Protein AF-A0A2X4UUG0-F1 (afdb_monomer_lite)

Foldseek 3Di:
DKDWKDQFAADHIDIDDDDPPDDDDDDDDPPPCPVSVVQCVVCVVVVVQVSQQVRGYPVPPVHDPVPDGID

Radius of gyration: 12.62 Å; chains: 1; bounding box: 28×21×37 Å

pLDDT: mean 96.23, std 1.47, range [90.25, 98.25]

Structure (mmCIF, N/CA/C/O backbone):
data_AF-A0A2X4UUG0-F1
#
_entry.id   AF-A0A2X4UUG0-F1
#
loop_
_atom_site.group_PDB
_atom_site.id
_atom_site.type_symbol
_atom_site.label_atom_id
_atom_site.label_alt_id
_atom_site.label_comp_id
_atom_site.label_asym_id
_atom_site.label_entity_id
_atom_site.label_seq_id
_atom_site.pdbx_PDB_ins_code
_atom_site.Cartn_x
_atom_site.Cartn_y
_atom_site.Cartn_z
_atom_site.occupancy
_atom_site.B_iso_or_equiv
_atom_site.auth_seq_id
_atom_site.auth_comp_id
_atom_site.auth_asym_id
_atom_site.auth_atom_id
_atom_site.pdbx_PDB_model_num
ATOM 1 N N . MET A 1 1 ? -14.907 -1.480 7.128 1.00 91.75 1 MET A N 1
ATOM 2 C CA . MET A 1 1 ? -14.412 -1.132 5.777 1.00 91.75 1 MET A CA 1
ATOM 3 C C . MET A 1 1 ? -13.277 -2.055 5.332 1.00 91.75 1 MET A C 1
ATOM 5 O O . MET A 1 1 ? -12.357 -2.282 6.111 1.00 91.75 1 MET A O 1
ATOM 9 N N . ASP A 1 2 ? -13.321 -2.559 4.098 1.00 94.50 2 ASP A N 1
ATOM 10 C CA . ASP A 1 2 ? -12.220 -3.301 3.467 1.00 94.50 2 ASP A CA 1
ATOM 11 C C . ASP A 1 2 ? -11.474 -2.407 2.474 1.00 94.50 2 ASP A C 1
ATOM 13 O O . ASP A 1 2 ? -12.103 -1.722 1.674 1.00 94.50 2 ASP A O 1
ATOM 17 N N . ILE A 1 3 ? -10.144 -2.416 2.540 1.00 95.44 3 ILE A N 1
ATOM 18 C CA . ILE A 1 3 ? -9.260 -1.717 1.604 1.00 95.44 3 ILE A CA 1
ATOM 19 C C . ILE A 1 3 ? -8.474 -2.764 0.825 1.00 95.44 3 ILE A C 1
ATOM 21 O O . ILE A 1 3 ? -7.857 -3.645 1.429 1.00 95.44 3 ILE A O 1
ATOM 25 N N . GLU A 1 4 ? -8.467 -2.645 -0.495 1.00 97.12 4 GLU A N 1
ATOM 26 C CA . GLU A 1 4 ? -7.582 -3.406 -1.372 1.00 97.12 4 GLU A CA 1
ATOM 27 C C . GLU A 1 4 ? -6.378 -2.548 -1.749 1.00 97.12 4 GLU A C 1
ATOM 29 O O . GLU A 1 4 ? -6.492 -1.335 -1.899 1.00 97.12 4 GLU A O 1
ATOM 34 N N . ILE A 1 5 ? -5.212 -3.181 -1.821 1.00 97.00 5 ILE A N 1
ATOM 35 C CA . ILE A 1 5 ? -3.955 -2.559 -2.227 1.00 97.00 5 ILE A CA 1
ATOM 36 C C . ILE A 1 5 ? -3.315 -3.484 -3.244 1.00 97.00 5 ILE A C 1
ATOM 38 O O . ILE A 1 5 ? -3.043 -4.650 -2.949 1.00 97.00 5 ILE A O 1
ATOM 42 N N . SER A 1 6 ? -3.034 -2.945 -4.416 1.00 97.31 6 SER A N 1
ATOM 43 C CA . SER A 1 6 ? -2.490 -3.650 -5.561 1.00 97.31 6 SER A CA 1
ATOM 44 C C . SER A 1 6 ? -1.276 -2.909 -6.100 1.00 97.31 6 SER A C 1
ATOM 46 O O . SER A 1 6 ? -1.214 -1.679 -6.119 1.00 97.31 6 SER A O 1
ATOM 48 N N . TYR A 1 7 ? -0.279 -3.680 -6.529 1.00 98.06 7 TYR A N 1
ATOM 49 C CA . TYR A 1 7 ? 0.909 -3.186 -7.225 1.00 98.06 7 TYR A CA 1
ATOM 50 C C . TYR A 1 7 ? 1.603 -2.007 -6.520 1.00 98.06 7 TYR A C 1
ATOM 52 O O . TYR A 1 7 ? 2.003 -1.037 -7.156 1.00 98.06 7 TYR A O 1
ATOM 60 N N . CYS A 1 8 ? 1.801 -2.101 -5.206 1.00 98.25 8 CYS A N 1
ATOM 61 C CA . CYS A 1 8 ? 2.506 -1.091 -4.419 1.00 98.25 8 CYS A CA 1
ATOM 62 C C . CYS A 1 8 ? 3.838 -1.649 -3.890 1.00 98.25 8 CYS A C 1
ATOM 64 O O . CYS A 1 8 ? 3.850 -2.492 -3.000 1.00 98.25 8 CYS A O 1
ATOM 66 N N . ASN A 1 9 ? 4.982 -1.145 -4.360 1.00 98.12 9 ASN A N 1
ATOM 67 C CA . ASN A 1 9 ? 6.345 -1.488 -3.932 1.00 98.12 9 ASN A CA 1
ATOM 68 C C . ASN A 1 9 ? 6.620 -3.005 -3.890 1.00 98.12 9 ASN A C 1
ATOM 70 O O . ASN A 1 9 ? 6.987 -3.607 -4.896 1.00 98.12 9 ASN A O 1
ATOM 74 N N . ASN A 1 10 ? 6.508 -3.613 -2.711 1.00 97.00 10 ASN A N 1
ATOM 75 C CA . ASN A 1 10 ? 6.736 -5.033 -2.454 1.00 97.00 10 ASN A CA 1
ATOM 76 C C . ASN A 1 10 ? 5.429 -5.832 -2.279 1.00 97.00 10 ASN A C 1
ATOM 78 O O . ASN A 1 10 ? 5.480 -6.994 -1.888 1.00 97.00 10 ASN A O 1
ATOM 82 N N . ILE A 1 11 ? 4.276 -5.201 -2.506 1.00 97.31 11 ILE A N 1
ATOM 83 C CA . ILE A 1 11 ? 2.936 -5.777 -2.397 1.00 97.31 11 ILE A CA 1
ATOM 84 C C . ILE A 1 11 ? 2.370 -5.900 -3.807 1.00 97.31 11 ILE A C 1
ATOM 86 O O . ILE A 1 11 ? 2.119 -4.894 -4.468 1.00 97.31 11 ILE A O 1
ATOM 90 N N . ASP A 1 12 ? 2.156 -7.135 -4.249 1.00 96.31 12 ASP A N 1
ATOM 91 C CA . ASP A 1 12 ? 1.449 -7.401 -5.503 1.00 96.31 12 ASP A CA 1
ATOM 92 C C . ASP A 1 12 ? -0.061 -7.223 -5.318 1.00 96.31 12 ASP A C 1
ATOM 94 O O . ASP A 1 12 ? -0.695 -6.516 -6.094 1.00 96.31 12 ASP A O 1
ATOM 98 N N . HIS A 1 13 ? -0.613 -7.808 -4.254 1.00 97.06 13 HIS A N 1
ATOM 99 C CA . HIS A 1 13 ? -2.012 -7.673 -3.862 1.00 97.06 13 HIS A CA 1
ATOM 100 C C . HIS A 1 13 ? -2.167 -7.922 -2.354 1.00 97.06 13 HIS A C 1
ATOM 102 O O . HIS A 1 13 ? -1.506 -8.800 -1.791 1.00 97.06 13 HIS A O 1
ATOM 108 N N . GLY A 1 14 ? -3.061 -7.189 -1.697 1.00 95.38 14 GLY A N 1
ATOM 109 C CA . GLY A 1 14 ? -3.416 -7.399 -0.300 1.00 95.38 14 GLY A CA 1
ATOM 110 C C . GLY A 1 14 ? -4.745 -6.747 0.065 1.00 95.38 14 GLY A C 1
ATOM 111 O O . GLY A 1 14 ? -5.075 -5.675 -0.428 1.00 95.38 14 GLY A O 1
ATOM 112 N N . ARG A 1 15 ? -5.488 -7.385 0.975 1.00 96.31 15 ARG A N 1
ATOM 113 C CA . ARG A 1 15 ? -6.738 -6.858 1.539 1.00 96.31 15 ARG A CA 1
ATOM 114 C C . ARG A 1 15 ? -6.567 -6.557 3.020 1.00 96.31 15 ARG A C 1
ATOM 116 O O . ARG A 1 15 ? -6.021 -7.367 3.770 1.00 96.31 15 ARG A O 1
ATOM 123 N N . ILE A 1 16 ? -7.056 -5.399 3.446 1.00 95.12 16 ILE A N 1
ATOM 124 C CA . ILE A 1 16 ? -6.934 -4.903 4.814 1.00 95.12 16 ILE A CA 1
ATOM 125 C C . ILE A 1 16 ? -8.309 -4.526 5.338 1.00 95.12 16 ILE A C 1
ATOM 127 O O . ILE A 1 16 ? -8.933 -3.579 4.872 1.00 95.12 16 ILE A O 1
ATOM 131 N N . ALA A 1 17 ? -8.735 -5.229 6.382 1.00 95.62 17 ALA A N 1
ATOM 132 C CA . ALA A 1 17 ? -9.943 -4.886 7.111 1.00 95.62 17 ALA A CA 1
ATOM 133 C C . ALA A 1 17 ? -9.655 -3.800 8.161 1.00 95.62 17 ALA A C 1
ATOM 135 O O . ALA A 1 17 ? -8.830 -3.990 9.073 1.00 95.62 17 ALA A O 1
ATOM 136 N N . LEU A 1 18 ? -10.375 -2.684 8.052 1.00 94.88 18 LEU A N 1
ATOM 137 C CA . LEU A 1 18 ? -10.453 -1.623 9.049 1.00 94.88 18 LEU A CA 1
ATOM 138 C C . LEU A 1 18 ? -11.785 -1.693 9.799 1.00 94.88 18 LEU A C 1
ATOM 140 O O . LEU A 1 18 ? -12.867 -1.744 9.205 1.00 94.88 18 LEU A O 1
ATOM 144 N N . SER A 1 19 ? -11.693 -1.655 11.126 1.00 96.62 19 SER A N 1
ATOM 145 C CA . SER A 1 19 ? -12.843 -1.444 12.002 1.00 96.62 19 SER A CA 1
ATOM 146 C C . SER A 1 19 ? -13.130 0.047 12.119 1.00 96.62 19 SER A C 1
ATOM 148 O O . SER A 1 19 ? -12.252 0.816 12.512 1.00 96.62 19 SER A O 1
ATOM 150 N N . GLU A 1 20 ? -14.352 0.448 11.794 1.00 95.00 20 GLU A N 1
ATOM 151 C CA . GLU A 1 20 ? -14.798 1.836 11.915 1.00 95.00 20 GLU A CA 1
ATOM 152 C C . GLU A 1 20 ? -14.826 2.286 13.378 1.00 95.00 20 GLU A C 1
ATOM 154 O O . GLU A 1 20 ? -15.047 1.480 14.285 1.00 95.00 20 GLU A O 1
ATOM 159 N N . ASN A 1 21 ? -14.574 3.580 13.601 1.00 95.81 21 ASN A N 1
ATOM 160 C CA . ASN A 1 21 ? -14.543 4.211 14.925 1.00 95.81 21 ASN A CA 1
ATOM 161 C C . ASN A 1 21 ? -13.553 3.564 15.915 1.00 95.81 21 ASN A C 1
ATOM 163 O O . ASN A 1 21 ? -13.750 3.616 17.129 1.00 95.81 21 ASN A O 1
ATOM 167 N N . LYS A 1 22 ? -12.477 2.944 15.407 1.00 97.06 22 LYS A N 1
ATOM 168 C CA . LYS A 1 22 ? -11.416 2.327 16.216 1.00 97.06 22 LYS A CA 1
ATOM 169 C C . LYS A 1 22 ? -10.026 2.716 15.724 1.00 97.06 22 LYS A C 1
ATOM 171 O O . LYS A 1 22 ? -9.799 2.914 14.529 1.00 97.06 22 LYS A O 1
ATOM 176 N N . LEU A 1 23 ? -9.065 2.727 16.648 1.00 95.88 23 LEU A N 1
ATOM 177 C CA . LEU A 1 23 ? -7.646 2.749 16.305 1.00 95.88 23 LEU A CA 1
ATOM 178 C C . LEU A 1 23 ? -7.246 1.380 15.737 1.00 95.88 23 LEU A C 1
ATOM 180 O O . LEU A 1 23 ? -7.231 0.374 16.446 1.00 95.88 23 LEU A O 1
ATOM 184 N N . ASN A 1 24 ? -6.929 1.337 14.446 1.00 94.75 24 ASN A N 1
ATOM 185 C CA . ASN A 1 24 ? -6.551 0.109 13.757 1.00 94.75 24 ASN A CA 1
A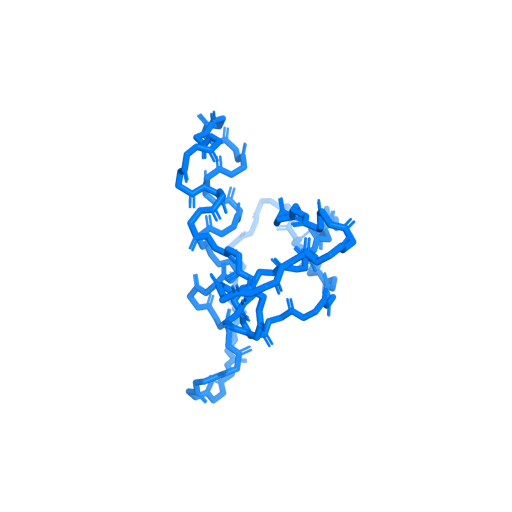TOM 186 C C . ASN A 1 24 ? -5.027 -0.079 13.815 1.00 94.75 24 ASN A C 1
ATOM 188 O O . ASN A 1 24 ? -4.296 0.548 13.054 1.00 94.75 24 ASN A O 1
ATOM 192 N N . ILE A 1 25 ? -4.545 -0.962 14.695 1.00 95.12 25 ILE A N 1
ATOM 193 C CA . ILE A 1 25 ? -3.115 -1.292 14.816 1.00 95.12 25 ILE A CA 1
ATOM 194 C C . ILE A 1 25 ? -2.834 -2.597 14.067 1.00 95.12 25 ILE A C 1
ATOM 196 O O . ILE A 1 25 ? -3.407 -3.638 14.386 1.00 95.12 25 ILE A O 1
ATOM 200 N N . LYS A 1 26 ? -1.943 -2.551 13.071 1.00 92.50 26 LYS A N 1
ATOM 201 C CA . LYS A 1 26 ? -1.464 -3.727 12.327 1.00 92.50 26 LYS A CA 1
ATOM 202 C C . LYS A 1 26 ? 0.050 -3.851 12.514 1.00 92.50 26 LYS A C 1
ATOM 204 O O . LYS A 1 26 ? 0.776 -2.885 12.285 1.00 92.50 26 LYS A O 1
ATOM 209 N N . PHE A 1 27 ? 0.533 -5.024 12.916 1.00 94.69 27 PHE A N 1
ATOM 210 C CA . PHE A 1 27 ? 1.953 -5.286 13.163 1.00 94.69 27 PHE A CA 1
ATOM 211 C C . PHE A 1 27 ? 2.461 -6.423 12.275 1.00 94.69 27 PHE A C 1
ATOM 213 O O . PHE A 1 27 ? 1.729 -7.354 11.955 1.00 94.69 27 PHE A O 1
ATOM 220 N N . ALA A 1 28 ? 3.720 -6.321 11.856 1.00 95.69 28 ALA A N 1
ATOM 221 C CA . ALA A 1 28 ? 4.394 -7.304 11.012 1.00 95.69 28 ALA A CA 1
ATOM 222 C C . ALA A 1 28 ? 5.922 -7.094 11.058 1.00 95.69 28 ALA A C 1
ATOM 224 O O . ALA A 1 28 ? 6.369 -5.986 11.390 1.00 95.69 28 ALA A O 1
ATOM 225 N N . PRO A 1 29 ? 6.740 -8.083 10.657 1.00 97.75 29 PRO A N 1
ATOM 226 C CA . PRO A 1 29 ? 8.187 -7.921 10.503 1.00 97.75 29 PRO A CA 1
ATOM 227 C C . PRO A 1 29 ? 8.585 -6.810 9.520 1.00 97.75 29 PRO A C 1
ATOM 229 O O . PRO A 1 29 ? 7.776 -6.305 8.725 1.00 97.75 29 PRO A O 1
ATOM 232 N N . ASN A 1 30 ? 9.845 -6.385 9.572 1.00 95.69 30 ASN A N 1
ATOM 233 C CA . ASN A 1 30 ? 10.393 -5.425 8.611 1.00 95.69 30 ASN A CA 1
ATOM 234 C C . ASN A 1 30 ? 10.414 -6.009 7.196 1.00 95.69 30 ASN A C 1
ATOM 236 O O . ASN A 1 30 ? 10.485 -7.217 7.018 1.00 95.69 30 ASN A O 1
ATOM 240 N N . GLY A 1 31 ? 10.261 -5.143 6.193 1.00 94.44 31 GLY A N 1
ATOM 241 C CA . GLY A 1 31 ? 10.135 -5.573 4.797 1.00 94.44 31 GLY A CA 1
ATOM 242 C C . GLY A 1 31 ? 8.749 -6.098 4.395 1.00 94.44 31 GLY A C 1
ATOM 243 O O . GLY A 1 31 ? 8.482 -6.185 3.209 1.00 94.44 31 GLY A O 1
ATOM 244 N N . THR A 1 32 ? 7.822 -6.344 5.332 1.00 95.44 32 THR A N 1
ATOM 245 C CA . THR A 1 32 ? 6.472 -6.876 5.012 1.00 95.44 32 THR A CA 1
ATOM 246 C C . THR A 1 32 ? 5.552 -5.874 4.288 1.00 95.44 32 THR A C 1
ATOM 248 O O . THR A 1 32 ? 4.479 -6.235 3.831 1.00 95.44 32 THR A O 1
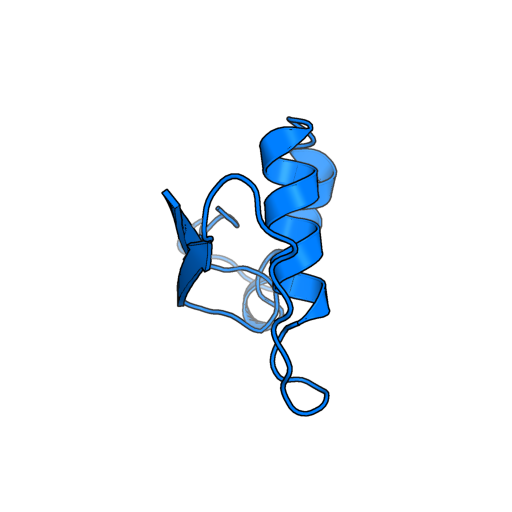ATOM 251 N N . GLY A 1 33 ? 5.940 -4.599 4.162 1.00 96.31 33 GLY A N 1
ATOM 252 C CA . GLY A 1 33 ? 5.134 -3.581 3.466 1.00 96.31 33 GLY A CA 1
ATOM 253 C C . GLY A 1 33 ? 4.222 -2.731 4.361 1.00 96.31 33 GLY A C 1
ATOM 254 O O . GLY A 1 33 ? 3.357 -2.029 3.852 1.00 96.31 33 GLY A O 1
ATOM 255 N N . LYS A 1 34 ? 4.438 -2.717 5.686 1.00 96.25 34 LYS A N 1
ATOM 256 C CA . LYS A 1 34 ? 3.677 -1.872 6.638 1.00 96.25 34 LYS A CA 1
ATOM 257 C C . LYS A 1 34 ? 3.605 -0.396 6.211 1.00 96.25 34 LYS A C 1
ATOM 259 O O . LYS A 1 34 ? 2.534 0.199 6.179 1.00 96.25 34 LYS A O 1
ATOM 264 N N . SER A 1 35 ? 4.753 0.194 5.872 1.00 96.81 35 SER A N 1
ATOM 265 C CA . SER A 1 35 ? 4.840 1.584 5.411 1.00 96.81 35 SER A CA 1
ATOM 266 C C . SER A 1 35 ? 4.258 1.770 4.010 1.00 96.81 35 SER A C 1
ATOM 268 O O . SER A 1 35 ? 3.645 2.800 3.751 1.00 96.81 35 SER A O 1
ATOM 270 N N . THR A 1 36 ? 4.407 0.777 3.129 1.00 97.75 36 THR A N 1
ATOM 271 C CA . THR A 1 36 ? 3.789 0.762 1.796 1.00 97.75 36 THR A CA 1
ATOM 272 C C . THR A 1 36 ? 2.273 0.881 1.900 1.00 97.75 36 THR A C 1
ATOM 274 O O . THR A 1 36 ? 1.698 1.765 1.277 1.00 97.75 36 THR A O 1
ATOM 277 N N . ILE A 1 37 ? 1.650 0.063 2.753 1.00 97.25 37 ILE A N 1
ATOM 278 C CA . ILE A 1 37 ? 0.211 0.096 3.026 1.00 97.25 37 ILE A CA 1
ATOM 279 C C . ILE A 1 37 ? -0.228 1.490 3.475 1.00 97.25 37 ILE A C 1
ATOM 281 O O . ILE A 1 37 ? -1.146 2.076 2.909 1.00 97.25 37 ILE A O 1
ATOM 285 N N . SER A 1 38 ? 0.454 2.035 4.486 1.00 96.31 38 SER A N 1
ATOM 286 C CA . SER A 1 38 ? 0.097 3.339 5.047 1.00 96.31 38 SER A CA 1
ATOM 287 C C . SER A 1 38 ? 0.206 4.462 4.015 1.00 96.31 38 SER A C 1
ATOM 289 O O . SER A 1 38 ? -0.642 5.349 4.005 1.00 96.31 38 SER A O 1
ATOM 291 N N . ARG A 1 39 ? 1.234 4.433 3.157 1.00 97.75 39 ARG A N 1
ATOM 292 C CA . ARG A 1 39 ? 1.434 5.434 2.100 1.00 97.75 39 ARG A CA 1
ATOM 293 C C . ARG A 1 39 ? 0.411 5.294 0.978 1.00 97.75 39 ARG A C 1
ATOM 295 O O . ARG A 1 39 ? -0.104 6.311 0.537 1.00 97.75 39 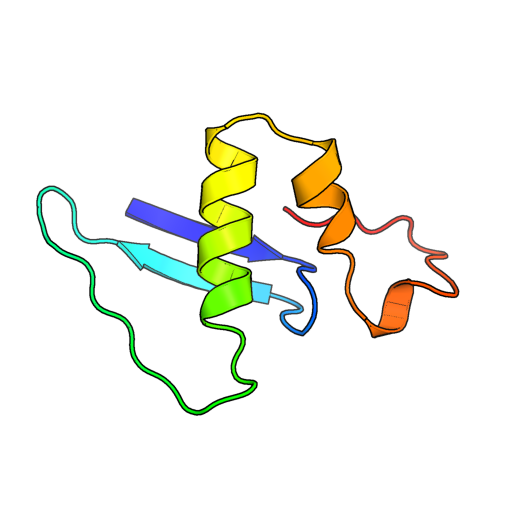ARG A O 1
ATOM 302 N N . ALA A 1 40 ? 0.088 4.072 0.556 1.00 97.81 40 ALA A N 1
ATOM 303 C CA . ALA A 1 40 ? -0.932 3.832 -0.464 1.00 97.81 40 ALA A CA 1
ATOM 304 C C . ALA A 1 40 ? -2.289 4.406 -0.030 1.00 97.81 40 ALA A C 1
ATOM 306 O O . ALA A 1 40 ? -2.883 5.193 -0.762 1.00 97.81 40 ALA A O 1
ATOM 307 N N . ILE A 1 41 ? -2.715 4.113 1.207 1.00 96.38 41 ILE A N 1
ATOM 308 C CA . ILE A 1 41 ? -3.953 4.664 1.780 1.00 96.38 41 ILE A CA 1
ATOM 309 C C . ILE A 1 41 ? -3.893 6.197 1.832 1.00 96.38 41 ILE A C 1
ATOM 311 O O . ILE A 1 41 ? -4.829 6.860 1.394 1.00 96.38 41 ILE A O 1
ATOM 315 N N . LEU A 1 42 ? -2.793 6.766 2.340 1.00 97.31 42 LEU A N 1
ATOM 316 C CA . LEU A 1 42 ? -2.630 8.216 2.459 1.00 97.31 42 LEU A CA 1
ATOM 317 C C . LEU A 1 42 ? -2.721 8.923 1.101 1.00 97.31 42 LEU A C 1
ATOM 319 O O . LEU A 1 42 ? -3.494 9.865 0.961 1.00 97.31 42 LEU A O 1
ATOM 323 N N . HIS A 1 43 ? -1.939 8.484 0.113 1.00 97.88 43 HIS A N 1
ATOM 324 C CA . HIS A 1 43 ? -1.886 9.134 -1.198 1.00 97.88 43 HIS A CA 1
ATOM 325 C C . HIS A 1 43 ? -3.190 8.956 -1.978 1.00 97.88 43 HIS A C 1
ATOM 327 O O . HIS A 1 43 ? -3.636 9.906 -2.617 1.00 97.88 43 HIS A O 1
ATOM 333 N N . SER A 1 44 ? -3.835 7.789 -1.864 1.00 96.25 44 SER A N 1
ATOM 334 C CA . SER A 1 44 ? -5.147 7.528 -2.466 1.00 96.25 44 SER A CA 1
ATOM 335 C C . SER A 1 44 ? -6.219 8.476 -1.914 1.00 96.25 44 SER A C 1
ATOM 337 O O . SER A 1 44 ? -6.873 9.183 -2.678 1.00 96.25 44 SER A O 1
ATOM 339 N N . VAL A 1 45 ? -6.330 8.595 -0.585 1.00 95.56 45 VAL A N 1
ATOM 340 C CA . VAL A 1 45 ? -7.307 9.495 0.058 1.00 95.56 45 VAL A CA 1
ATOM 341 C C . VAL A 1 45 ? -6.996 10.970 -0.211 1.00 95.56 45 VAL A C 1
ATOM 343 O O . VAL A 1 45 ? -7.913 11.775 -0.352 1.00 95.56 45 VAL A O 1
ATOM 346 N N . ALA A 1 46 ? -5.716 11.338 -0.302 1.00 97.12 46 ALA A N 1
ATOM 347 C CA . ALA A 1 46 ? -5.298 12.704 -0.609 1.00 97.12 46 ALA A CA 1
ATOM 348 C C . ALA A 1 46 ? -5.482 13.093 -2.090 1.00 97.12 46 ALA A C 1
ATOM 350 O O . ALA A 1 46 ? -5.297 14.261 -2.427 1.00 97.12 46 ALA A O 1
ATOM 351 N N . GLY A 1 47 ? -5.801 12.143 -2.979 1.00 96.56 47 GLY A N 1
ATOM 352 C CA . GLY A 1 47 ? -5.824 12.379 -4.427 1.00 96.56 47 GLY A CA 1
ATOM 353 C C . GLY A 1 47 ? -4.439 12.681 -5.018 1.00 96.56 47 GLY A C 1
ATOM 354 O O . GLY A 1 47 ? -4.338 13.259 -6.100 1.00 96.56 47 GLY A O 1
ATOM 355 N N . ASP A 1 48 ? -3.364 12.304 -4.321 1.00 97.31 48 ASP A N 1
ATOM 356 C CA . ASP A 1 48 ? -1.980 12.549 -4.731 1.00 97.31 48 ASP A CA 1
ATOM 357 C C . ASP A 1 48 ? -1.502 11.442 -5.681 1.00 97.31 48 ASP A C 1
ATOM 359 O O . ASP A 1 48 ? -0.773 10.514 -5.311 1.00 97.31 48 ASP A O 1
ATOM 363 N N . ALA A 1 49 ? -1.947 11.541 -6.934 1.00 95.81 49 ALA A N 1
ATOM 364 C CA . ALA A 1 49 ? -1.618 10.580 -7.982 1.00 95.81 49 ALA A CA 1
ATOM 365 C C . ALA A 1 49 ? -0.103 10.467 -8.227 1.00 95.81 49 ALA A C 1
ATOM 367 O O . ALA A 1 49 ? 0.389 9.382 -8.539 1.00 95.81 49 ALA A O 1
ATOM 368 N N . GLN A 1 50 ? 0.653 11.557 -8.054 1.00 96.94 50 GLN A N 1
ATOM 369 C CA . GLN A 1 50 ? 2.100 11.545 -8.253 1.00 96.94 50 GLN A CA 1
ATOM 370 C C . GLN A 1 50 ? 2.782 10.676 -7.194 1.00 96.94 50 GLN A C 1
ATOM 372 O O . GLN A 1 50 ? 3.538 9.765 -7.541 1.00 96.94 50 GLN A O 1
ATOM 377 N N . SER A 1 51 ? 2.490 10.897 -5.913 1.00 97.69 51 SER A N 1
ATOM 378 C CA . SER A 1 51 ? 3.079 10.091 -4.842 1.00 97.69 51 SER A CA 1
ATOM 379 C C . SER A 1 51 ? 2.580 8.646 -4.853 1.00 97.69 51 SER A C 1
ATOM 381 O O . SER A 1 51 ? 3.355 7.737 -4.552 1.00 97.69 51 SER A O 1
ATOM 383 N N . LEU A 1 52 ? 1.325 8.404 -5.251 1.00 97.75 52 LEU A N 1
ATOM 384 C CA . LEU A 1 52 ? 0.809 7.048 -5.441 1.00 97.75 52 LEU A CA 1
ATOM 385 C C . LEU A 1 52 ? 1.558 6.322 -6.568 1.00 97.75 52 LEU A C 1
ATOM 387 O O . LEU A 1 52 ? 2.014 5.199 -6.366 1.00 97.75 52 LEU A O 1
ATOM 391 N N . SER A 1 53 ? 1.787 6.983 -7.709 1.00 97.00 53 SER A N 1
ATOM 392 C CA . SER A 1 53 ? 2.556 6.421 -8.832 1.00 97.00 53 SER A CA 1
ATOM 393 C C . SER A 1 53 ? 4.004 6.084 -8.453 1.00 97.00 53 SER A C 1
ATOM 395 O O . SER A 1 53 ? 4.565 5.093 -8.924 1.00 97.0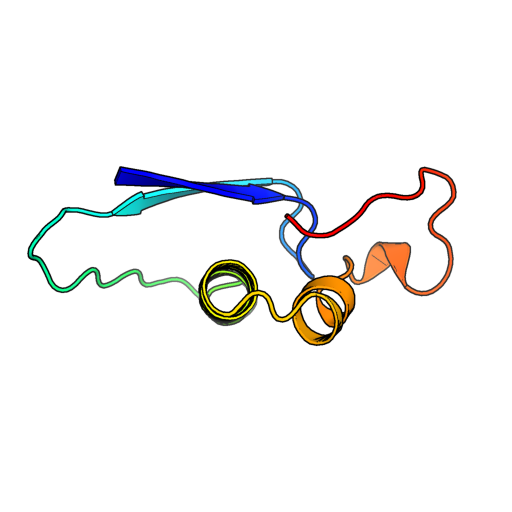0 53 SER A O 1
ATOM 397 N N . ALA A 1 54 ? 4.597 6.838 -7.520 1.00 97.56 54 ALA A N 1
ATOM 398 C CA . A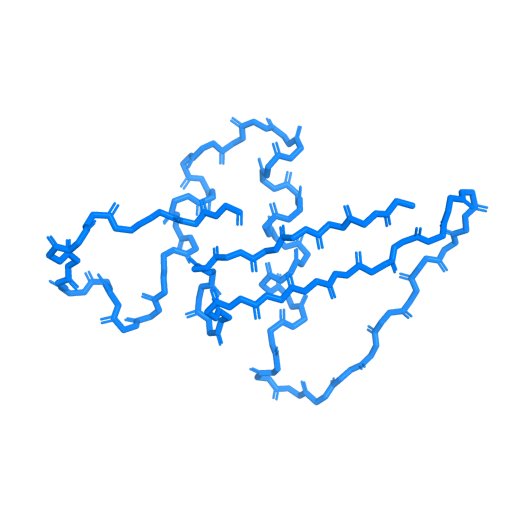LA A 1 54 ? 5.935 6.565 -6.998 1.00 97.56 54 ALA A CA 1
ATOM 399 C C . ALA A 1 54 ? 6.013 5.255 -6.188 1.00 97.56 54 ALA A C 1
ATOM 401 O O . ALA A 1 54 ? 7.111 4.748 -5.930 1.00 97.56 54 ALA A O 1
ATOM 402 N N . LEU A 1 55 ? 4.867 4.678 -5.807 1.00 98.12 55 LEU A N 1
ATOM 403 C CA . LEU A 1 55 ? 4.783 3.356 -5.194 1.00 98.12 55 LEU A CA 1
ATOM 404 C C . LEU A 1 55 ? 4.801 2.218 -6.223 1.00 98.12 55 LEU A C 1
ATOM 406 O O . LEU A 1 55 ? 4.556 1.086 -5.826 1.00 98.12 55 LEU A O 1
ATOM 410 N N . LEU A 1 56 ? 5.111 2.456 -7.504 1.00 98.12 56 LEU A N 1
ATOM 411 C CA . LEU A 1 56 ? 5.237 1.390 -8.506 1.00 98.12 56 LEU A CA 1
ATOM 412 C C . LEU A 1 56 ? 6.103 0.224 -7.984 1.00 98.12 56 LEU A C 1
ATOM 414 O O . LEU A 1 56 ? 7.162 0.480 -7.379 1.00 98.12 56 LEU A O 1
ATOM 418 N N . PRO A 1 57 ? 5.697 -1.049 -8.207 1.00 97.88 57 PRO A N 1
ATOM 419 C CA . PRO A 1 57 ? 6.411 -2.195 -7.677 1.00 97.88 57 PRO A CA 1
ATOM 420 C C . PRO A 1 57 ? 7.881 -2.152 -8.048 1.00 97.88 57 PRO A C 1
ATOM 422 O O . PRO A 1 57 ? 8.224 -1.827 -9.185 1.00 97.88 57 PRO A O 1
ATOM 425 N N . PHE A 1 58 ? 8.760 -2.516 -7.112 1.00 96.81 58 PHE A N 1
ATOM 426 C CA . PHE A 1 58 ? 10.209 -2.405 -7.322 1.00 96.81 58 PHE A CA 1
ATOM 427 C C . PHE A 1 58 ? 10.660 -3.124 -8.601 1.00 96.81 58 PHE A C 1
ATOM 429 O O . 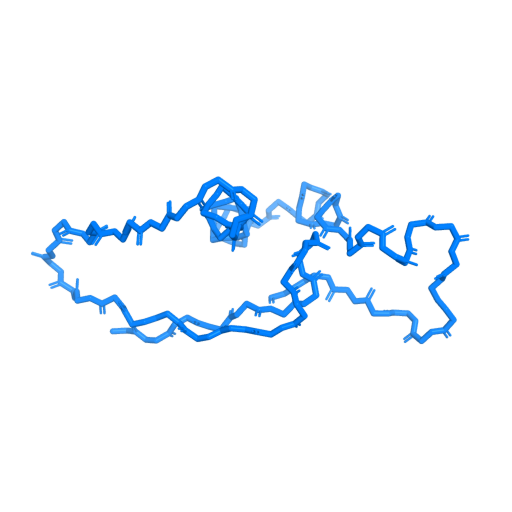PHE A 1 58 ? 11.474 -2.593 -9.352 1.00 96.81 58 PHE A O 1
ATOM 436 N N . LYS A 1 59 ? 10.050 -4.282 -8.887 1.00 95.94 59 LYS A N 1
ATOM 437 C CA . LYS A 1 59 ? 10.293 -5.099 -10.085 1.00 95.94 59 LYS A CA 1
ATOM 438 C C . LYS A 1 59 ? 9.848 -4.457 -11.409 1.00 95.94 59 LYS A C 1
ATOM 440 O O . LYS A 1 59 ? 10.294 -4.902 -12.456 1.00 95.94 59 LYS A O 1
ATOM 445 N N . LEU A 1 60 ? 8.991 -3.432 -11.375 1.00 96.56 60 LEU A N 1
ATOM 446 C CA . LEU A 1 60 ? 8.422 -2.773 -12.560 1.00 96.56 60 LEU A CA 1
ATOM 447 C C . LEU A 1 60 ? 9.027 -1.391 -12.846 1.00 96.56 60 LEU A C 1
ATOM 449 O O . LEU A 1 60 ? 8.683 -0.764 -13.843 1.00 96.56 60 LEU A O 1
ATOM 453 N N . ARG A 1 61 ? 9.944 -0.901 -12.002 1.00 94.25 61 ARG A N 1
ATOM 454 C CA . ARG A 1 61 ? 10.539 0.441 -12.156 1.00 94.25 61 ARG A CA 1
ATOM 455 C C . ARG A 1 61 ? 11.424 0.584 -13.394 1.00 94.25 61 ARG A C 1
ATOM 457 O O . ARG A 1 61 ? 11.541 1.682 -13.922 1.00 94.25 61 ARG A O 1
ATOM 464 N N . THR A 1 62 ? 12.045 -0.504 -13.848 1.00 95.75 62 THR A N 1
ATOM 465 C CA . THR A 1 62 ? 12.890 -0.512 -15.055 1.00 95.75 62 THR A CA 1
ATOM 466 C C . THR A 1 62 ? 12.088 -0.826 -16.317 1.00 95.75 62 THR A C 1
ATOM 468 O O . THR A 1 62 ? 12.384 -0.298 -17.383 1.00 95.75 62 THR A O 1
ATOM 471 N N . SER A 1 63 ? 11.079 -1.692 -16.212 1.00 96.69 63 SER A N 1
ATOM 472 C CA . SER A 1 63 ? 10.220 -2.082 -17.328 1.00 96.69 63 SER A CA 1
ATOM 473 C C . SER A 1 63 ? 8.834 -2.447 -16.807 1.00 96.69 63 SER A C 1
ATOM 475 O O . SER A 1 63 ? 8.702 -3.295 -15.925 1.00 96.69 63 SER A O 1
ATOM 477 N N . ASN A 1 64 ? 7.804 -1.808 -17.363 1.00 96.19 64 ASN A N 1
ATOM 478 C CA . ASN A 1 64 ? 6.403 -2.038 -17.018 1.00 96.19 64 ASN A CA 1
ATOM 479 C C . ASN A 1 64 ? 5.581 -2.293 -18.295 1.00 96.19 64 ASN A C 1
ATOM 481 O O . ASN A 1 64 ? 4.792 -1.440 -18.704 1.00 96.19 64 ASN A O 1
ATOM 485 N N . PRO A 1 65 ? 5.782 -3.441 -18.966 1.00 95.38 65 PRO A N 1
ATOM 486 C CA . PRO A 1 65 ? 5.183 -3.710 -20.276 1.00 95.38 65 PRO A CA 1
ATOM 487 C C . PRO A 1 65 ? 3.655 -3.829 -20.225 1.00 95.38 65 PRO A C 1
ATOM 489 O O . PRO A 1 65 ? 2.985 -3.589 -21.222 1.00 95.38 65 PRO A O 1
ATOM 492 N N . LEU A 1 66 ? 3.104 -4.181 -19.060 1.00 94.25 66 LEU A N 1
ATOM 493 C CA . LEU A 1 66 ? 1.664 -4.301 -18.830 1.00 94.25 66 LEU A CA 1
ATOM 494 C C . LEU A 1 66 ? 1.019 -2.977 -18.390 1.00 94.25 66 LEU A C 1
ATOM 496 O O . LEU A 1 66 ? -0.188 -2.937 -18.175 1.00 94.25 66 LEU A O 1
ATOM 500 N N . GLY A 1 67 ? 1.808 -1.910 -18.218 1.00 95.25 67 GLY A N 1
ATOM 501 C CA . GLY A 1 67 ? 1.304 -0.604 -17.796 1.00 95.25 67 GLY A CA 1
ATOM 502 C C . GLY A 1 67 ? 0.647 -0.603 -16.412 1.00 95.25 67 GLY A C 1
ATOM 503 O O . GLY A 1 67 ? -0.201 0.248 -16.154 1.00 95.25 67 GLY A O 1
ATOM 504 N N . LEU A 1 68 ? 1.022 -1.535 -15.527 1.00 95.75 68 LEU A N 1
ATOM 505 C CA . LEU A 1 68 ? 0.427 -1.672 -14.194 1.00 95.75 68 LEU A CA 1
ATOM 506 C C . LEU A 1 68 ? 0.636 -0.403 -13.370 1.00 95.75 68 LEU A C 1
ATOM 508 O O . LEU A 1 68 ? 1.715 0.189 -13.408 1.00 95.75 68 LEU A O 1
ATOM 512 N N . GLN A 1 69 ? -0.380 -0.021 -12.605 1.00 95.81 69 GLN A N 1
ATOM 513 C CA . GLN A 1 69 ? -0.350 1.152 -11.738 1.00 95.81 69 GLN A CA 1
ATOM 514 C C . GLN A 1 69 ? -0.656 0.748 -10.291 1.00 95.81 69 GLN A C 1
ATOM 516 O O . GLN A 1 69 ? -1.466 -0.159 -10.085 1.00 95.81 69 GLN A O 1
ATOM 521 N N . PRO A 1 70 ? -0.031 1.403 -9.299 1.00 97.25 70 PRO A N 1
ATOM 522 C CA . PRO A 1 70 ? -0.419 1.275 -7.897 1.00 97.25 70 PRO A CA 1
ATOM 523 C C . PRO A 1 70 ? -1.870 1.714 -7.681 1.00 97.25 70 PRO A C 1
ATOM 525 O O . PRO A 1 70 ? -2.281 2.736 -8.237 1.00 97.25 70 PRO A O 1
ATOM 528 N N . GLY A 1 71 ? -2.622 0.979 -6.858 1.00 90.25 71 GLY A N 1
ATOM 529 C CA . GLY A 1 71 ? -4.034 1.268 -6.583 1.00 90.25 71 GLY A CA 1
ATOM 530 C C . GLY A 1 71 ? -4.571 0.550 -5.364 1.00 90.25 71 GLY A C 1
ATOM 531 O O . GLY A 1 71 ? -4.181 -0.621 -5.168 1.00 90.25 71 GLY A O 1
#

Secondary structure (DSSP, 8-state):
-EEEEEEETTEEEEEEE--TTS-------TTSSHHHHHHHHHHHHHT-HHHHHTT--GGGSS--TT-----

Sequence (71 aa):
MDIEISYCNNIDHGRIALSENKLNIKFAPNGTGKSTISRAILHSVAGDAQSLSALLPFKLRTSNPLGLQPG

Organism: Serratia plymuthica (NCBI:txid82996)